Protein AF-A0AAJ1BRS0-F1 (afdb_monomer_lite)

Foldseek 3Di:
DPPDDLDDPVLVVQLVVLVVVLVVCVVVVHDNVVSVVVSVVSNCVSRVD

pLDDT: mean 89.11, std 11.86, range [51.97, 97.38]

Structure (mmCIF, N/CA/C/O backbone):
data_AF-A0AAJ1BRS0-F1
#
_entry.id   AF-A0AAJ1BRS0-F1
#
loop_
_atom_site.group_PDB
_atom_site.id
_atom_site.type_symbol
_atom_site.label_atom_id
_atom_site.label_alt_id
_atom_site.label_comp_id
_atom_site.label_asym_id
_atom_site.label_entity_id
_atom_site.label_seq_id
_atom_site.pdbx_PDB_ins_code
_atom_site.Cartn_x
_atom_site.Cartn_y
_atom_site.Cartn_z
_atom_site.occupancy
_atom_site.B_iso_or_equ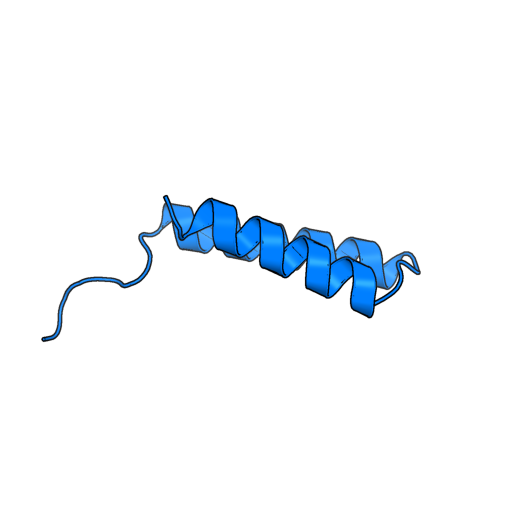iv
_atom_site.auth_seq_id
_atom_site.auth_comp_id
_atom_site.auth_asym_id
_atom_site.auth_atom_id
_atom_site.pdbx_PDB_model_num
ATOM 1 N N . LEU A 1 1 ? -25.064 12.403 11.704 1.00 51.97 1 LEU A N 1
ATOM 2 C CA . LEU A 1 1 ? -23.961 11.844 10.887 1.00 51.97 1 LEU A CA 1
ATOM 3 C C . LEU A 1 1 ? -22.757 12.763 11.056 1.00 51.97 1 LEU A C 1
ATOM 5 O O . LEU A 1 1 ? -22.721 13.782 10.386 1.00 51.97 1 LEU A O 1
ATOM 9 N N . GLY A 1 2 ? -21.862 12.522 12.021 1.00 63.34 2 GLY A N 1
ATOM 10 C CA . GLY A 1 2 ? -20.810 13.520 12.273 1.00 63.34 2 GLY A CA 1
ATOM 11 C C . GLY A 1 2 ? -19.778 13.264 13.372 1.00 63.34 2 GLY A C 1
ATOM 12 O O . GLY A 1 2 ? -19.152 14.227 13.791 1.00 63.34 2 GLY A O 1
ATOM 13 N N . SER A 1 3 ? -19.567 12.035 13.856 1.00 60.56 3 SER A N 1
ATOM 14 C CA . SER A 1 3 ? -18.423 11.785 14.759 1.00 60.56 3 SER A CA 1
ATOM 15 C C . SER A 1 3 ? -17.855 10.362 14.729 1.00 60.56 3 SER A C 1
ATOM 17 O O . SER A 1 3 ? -17.104 9.997 15.629 1.00 60.56 3 SER A O 1
ATOM 19 N N . ALA A 1 4 ? -18.209 9.540 13.738 1.00 61.84 4 ALA A N 1
ATOM 20 C CA . ALA A 1 4 ? -17.563 8.244 13.559 1.00 61.84 4 ALA A CA 1
ATOM 21 C C . ALA A 1 4 ? -16.377 8.444 12.612 1.00 61.84 4 ALA A C 1
ATOM 23 O O . ALA A 1 4 ? -16.568 8.839 11.461 1.00 61.84 4 ALA A O 1
ATOM 24 N N . ALA A 1 5 ? -15.159 8.238 13.108 1.00 67.50 5 ALA A N 1
ATOM 25 C CA . ALA A 1 5 ? -13.985 8.213 12.252 1.00 67.50 5 ALA A CA 1
ATOM 26 C C . ALA A 1 5 ? -14.110 7.008 11.307 1.00 67.50 5 ALA A C 1
ATOM 28 O O . ALA A 1 5 ? -14.291 5.889 11.770 1.00 67.50 5 ALA A O 1
ATOM 29 N N . PHE A 1 6 ? -14.055 7.250 9.992 1.00 76.00 6 PHE A N 1
ATOM 30 C CA . PHE A 1 6 ? -14.095 6.193 8.970 1.00 76.00 6 PHE A CA 1
ATOM 31 C C . PHE A 1 6 ? -12.947 5.185 9.139 1.00 76.00 6 PHE A C 1
ATOM 33 O O . PHE A 1 6 ? -13.122 4.010 8.849 1.00 76.00 6 PHE A O 1
ATOM 40 N N . LEU A 1 7 ? -11.803 5.657 9.646 1.00 83.06 7 LEU A N 1
ATOM 41 C CA . LEU A 1 7 ? -10.657 4.847 10.048 1.00 83.06 7 LEU A CA 1
ATOM 42 C C . LEU A 1 7 ? -10.250 5.224 11.468 1.00 83.06 7 LEU A C 1
ATOM 44 O O . LEU A 1 7 ? -10.145 6.420 11.783 1.00 83.06 7 LEU A O 1
ATOM 48 N N . ASP A 1 8 ? -9.972 4.220 12.291 1.00 88.44 8 ASP A N 1
ATOM 49 C CA . ASP A 1 8 ? -9.280 4.418 13.557 1.00 88.44 8 ASP A CA 1
ATOM 50 C C . ASP A 1 8 ? -7.811 4.839 13.329 1.00 88.44 8 ASP A C 1
ATOM 52 O O . ASP A 1 8 ? -7.306 4.910 12.203 1.00 88.44 8 ASP A O 1
ATOM 56 N N . GLU A 1 9 ? -7.117 5.214 14.400 1.00 89.44 9 GLU A N 1
ATOM 57 C CA . GLU A 1 9 ? -5.730 5.676 14.300 1.00 89.44 9 GLU A CA 1
ATOM 58 C C . GLU A 1 9 ? -4.763 4.570 13.847 1.00 89.44 9 GLU A C 1
ATOM 60 O O . GLU A 1 9 ? -3.847 4.841 13.071 1.00 89.44 9 GLU A O 1
ATOM 65 N N . ALA A 1 10 ? -5.003 3.317 14.242 1.00 90.12 10 ALA A N 1
ATOM 66 C CA . ALA A 1 10 ? -4.174 2.183 13.846 1.00 90.12 10 ALA A CA 1
ATOM 67 C C . ALA A 1 10 ? -4.322 1.872 12.347 1.00 90.12 10 ALA A C 1
ATOM 69 O 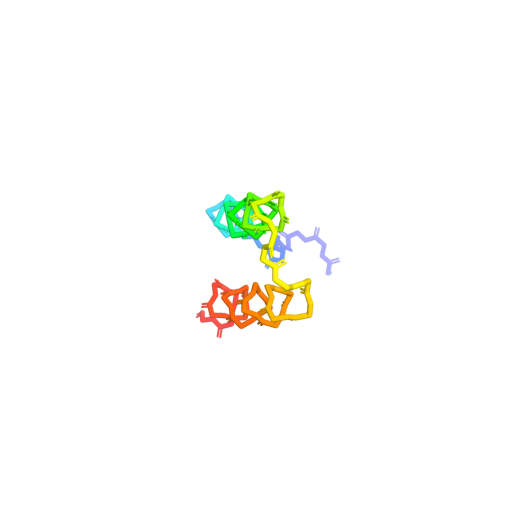O . ALA A 1 10 ? -3.329 1.651 11.656 1.00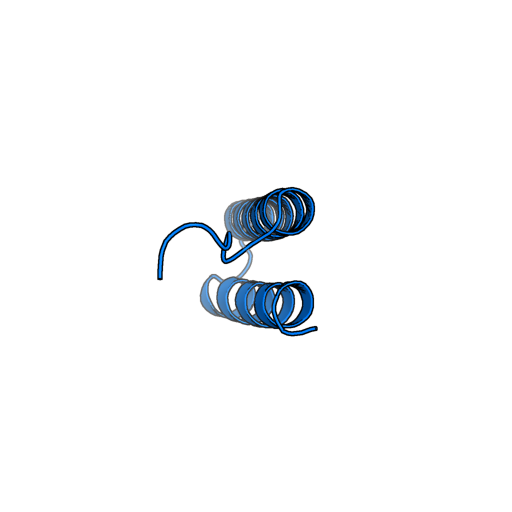 90.12 10 ALA A O 1
ATOM 70 N N . GLN A 1 11 ? -5.541 1.943 11.818 1.00 91.44 11 GLN A N 1
ATOM 71 C CA . GLN A 1 11 ? -5.848 1.784 10.402 1.00 91.44 11 GLN A CA 1
ATOM 72 C C . GLN A 1 11 ? -5.201 2.891 9.564 1.00 91.44 11 GLN A C 1
ATOM 74 O O . GLN A 1 11 ? -4.665 2.612 8.493 1.00 91.44 11 GLN A O 1
ATOM 79 N N . LYS A 1 12 ? -5.171 4.141 10.051 1.00 91.94 12 LYS A N 1
ATOM 80 C CA . LYS A 1 12 ? -4.448 5.235 9.369 1.00 91.94 12 LYS A CA 1
ATOM 81 C C . LYS A 1 12 ? -2.952 4.954 9.267 1.00 91.94 12 LYS A C 1
ATOM 83 O O . LYS A 1 12 ? -2.370 5.156 8.200 1.00 91.94 12 LYS A O 1
ATOM 88 N N . LEU A 1 13 ? -2.338 4.485 10.354 1.00 95.25 13 LEU A N 1
ATOM 89 C CA . LEU A 1 13 ? -0.921 4.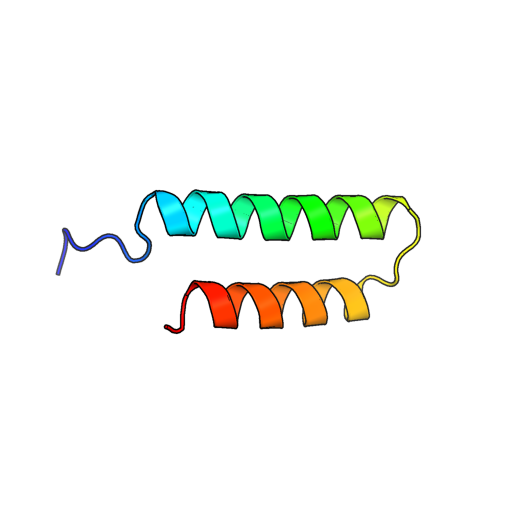120 10.362 1.00 95.25 13 LEU A CA 1
ATOM 90 C C . LEU A 1 13 ? -0.649 2.951 9.407 1.00 95.25 13 LEU A C 1
ATOM 92 O O . LEU A 1 13 ? 0.258 3.045 8.586 1.00 95.25 13 LEU A O 1
ATOM 96 N N . ALA A 1 14 ? -1.488 1.913 9.429 1.00 94.25 14 ALA A N 1
ATOM 97 C CA . ALA A 1 14 ? -1.337 0.745 8.564 1.00 94.25 14 ALA A CA 1
ATOM 98 C C . ALA A 1 14 ? -1.487 1.079 7.068 1.00 94.25 14 ALA A C 1
ATOM 100 O O . ALA A 1 14 ? -0.731 0.576 6.236 1.00 94.25 14 ALA A O 1
ATOM 101 N N . VAL A 1 15 ? -2.434 1.955 6.707 1.00 94.62 15 VAL A N 1
ATOM 102 C CA . VAL A 1 15 ? -2.575 2.444 5.324 1.00 94.62 15 VAL A CA 1
ATOM 103 C C . VAL A 1 15 ? -1.353 3.268 4.916 1.00 94.62 15 VAL A C 1
ATOM 105 O O . VAL A 1 15 ? -0.843 3.092 3.813 1.00 94.62 15 VAL A O 1
ATOM 108 N N . THR A 1 16 ? -0.848 4.125 5.806 1.00 95.38 16 THR A N 1
ATOM 109 C CA . THR A 1 16 ? 0.345 4.947 5.540 1.00 95.38 16 THR A CA 1
ATOM 110 C C . THR A 1 16 ? 1.578 4.079 5.290 1.00 95.38 16 THR A C 1
ATOM 112 O O . THR A 1 16 ? 2.329 4.333 4.351 1.00 95.38 16 THR A O 1
ATOM 115 N N . GLU A 1 17 ? 1.766 3.022 6.078 1.00 96.25 17 GLU A N 1
ATOM 116 C CA . GLU A 1 17 ? 2.848 2.055 5.883 1.00 96.25 17 GLU A CA 1
ATOM 117 C C . GLU A 1 17 ? 2.709 1.312 4.547 1.00 96.25 17 GLU A C 1
ATOM 119 O O . GLU A 1 17 ? 3.669 1.226 3.781 1.00 96.25 17 GLU A O 1
ATOM 124 N N . ALA A 1 18 ? 1.498 0.854 4.209 1.00 96.12 18 ALA A N 1
ATOM 125 C CA . ALA A 1 18 ? 1.235 0.202 2.928 1.00 96.12 18 ALA A CA 1
ATOM 126 C C . ALA A 1 18 ? 1.543 1.116 1.725 1.00 96.12 18 ALA A C 1
ATOM 128 O O . ALA A 1 18 ? 2.076 0.643 0.719 1.00 96.12 18 ALA A O 1
ATOM 129 N N . MET A 1 19 ? 1.245 2.414 1.833 1.00 96.06 19 MET A N 1
ATOM 130 C CA . MET A 1 19 ? 1.589 3.410 0.813 1.00 96.06 19 MET A CA 1
ATOM 131 C C . MET A 1 19 ? 3.103 3.648 0.727 1.00 96.06 19 MET A C 1
ATOM 133 O O . MET A 1 19 ? 3.640 3.704 -0.376 1.00 96.06 19 MET A O 1
ATOM 137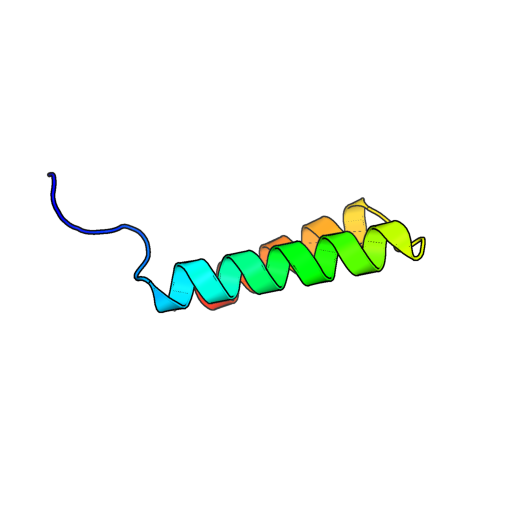 N N . ALA A 1 20 ? 3.801 3.738 1.863 1.00 97.38 20 ALA A N 1
ATOM 138 C CA . ALA A 1 20 ? 5.250 3.938 1.898 1.00 97.38 20 ALA A CA 1
ATOM 139 C C . ALA A 1 20 ? 6.022 2.751 1.297 1.00 97.38 20 ALA A C 1
ATOM 141 O O . ALA A 1 20 ? 6.980 2.943 0.553 1.00 97.38 20 ALA A O 1
ATOM 142 N N . GLU A 1 21 ? 5.589 1.517 1.565 1.00 95.50 21 GLU A N 1
ATOM 143 C CA . GLU A 1 21 ? 6.179 0.329 0.940 1.00 95.50 21 GLU A CA 1
ATOM 144 C C . GLU A 1 21 ? 5.942 0.279 -0.576 1.00 95.50 21 GLU A C 1
ATOM 146 O O . GLU A 1 21 ? 6.813 -0.163 -1.327 1.00 95.50 21 GLU A O 1
ATOM 151 N N . CYS A 1 22 ? 4.761 0.708 -1.029 1.00 96.31 22 CYS A N 1
ATOM 152 C CA . CYS A 1 22 ? 4.435 0.804 -2.449 1.00 96.31 22 CYS A CA 1
ATOM 153 C C . CYS A 1 22 ? 5.354 1.816 -3.152 1.00 96.31 22 CYS A C 1
ATOM 155 O O . CYS A 1 22 ? 5.952 1.485 -4.175 1.00 96.31 22 CYS A O 1
ATOM 157 N N . ASP A 1 23 ? 5.514 3.005 -2.565 1.00 96.56 23 ASP A N 1
ATOM 158 C CA . ASP A 1 23 ? 6.403 4.061 -3.062 1.00 96.56 23 ASP A CA 1
ATOM 159 C C . ASP A 1 23 ? 7.863 3.590 -3.127 1.00 96.56 23 ASP A C 1
ATOM 161 O O . ASP A 1 23 ? 8.511 3.693 -4.169 1.00 96.56 23 ASP A O 1
ATOM 165 N N . PHE A 1 24 ? 8.347 2.944 -2.061 1.00 96.88 24 PHE A N 1
ATOM 166 C CA . PHE A 1 24 ? 9.684 2.354 -2.022 1.00 96.88 24 PHE A CA 1
ATOM 167 C C . PHE A 1 24 ? 9.925 1.389 -3.193 1.00 96.88 24 PHE A C 1
ATOM 169 O O . PHE A 1 24 ? 10.901 1.529 -3.929 1.00 96.88 24 PHE A O 1
ATOM 176 N N . ARG A 1 25 ? 9.002 0.447 -3.428 1.00 94.94 25 ARG A N 1
ATOM 177 C CA . ARG A 1 25 ? 9.133 -0.527 -4.524 1.00 94.94 25 ARG A CA 1
ATOM 178 C C . ARG A 1 25 ? 9.062 0.124 -5.902 1.00 94.94 25 ARG A C 1
ATOM 180 O O . ARG A 1 25 ? 9.714 -0.364 -6.820 1.00 94.94 25 ARG A O 1
ATOM 187 N N . MET A 1 26 ? 8.274 1.187 -6.073 1.00 94.56 26 MET A N 1
ATOM 188 C CA . MET A 1 26 ? 8.215 1.935 -7.335 1.00 94.56 26 MET A CA 1
ATOM 189 C C . MET A 1 26 ? 9.542 2.645 -7.624 1.00 94.56 26 MET A C 1
ATOM 191 O O . MET A 1 26 ? 10.035 2.575 -8.749 1.00 94.56 26 MET A O 1
ATOM 195 N N . VAL A 1 27 ? 10.166 3.252 -6.609 1.00 95.75 27 VAL A N 1
ATOM 196 C CA . VAL A 1 27 ? 11.490 3.888 -6.733 1.00 95.75 27 VAL A CA 1
ATOM 197 C C . VAL A 1 27 ? 12.577 2.874 -7.112 1.00 95.75 27 VAL A C 1
ATOM 199 O O . VAL A 1 27 ? 13.467 3.196 -7.897 1.00 95.75 27 VAL A O 1
ATOM 202 N N . GLU A 1 28 ? 12.486 1.634 -6.628 1.00 95.94 28 GLU A N 1
ATOM 203 C CA . GLU A 1 28 ? 13.399 0.541 -7.004 1.00 95.94 28 GLU A CA 1
ATOM 204 C C . GLU A 1 28 ? 13.168 -0.014 -8.428 1.00 95.94 28 GLU A C 1
ATOM 206 O O . GLU A 1 28 ? 13.877 -0.923 -8.864 1.00 95.94 28 GLU A O 1
ATOM 211 N N . GLY A 1 29 ? 12.204 0.529 -9.181 1.00 92.88 29 GLY A N 1
ATOM 212 C CA . GLY A 1 29 ? 11.868 0.084 -10.537 1.00 92.88 29 GLY A CA 1
ATOM 213 C C . GLY A 1 29 ? 10.770 -0.982 -10.594 1.00 92.88 29 GLY A C 1
ATOM 214 O O . GLY A 1 29 ? 10.601 -1.648 -11.617 1.00 92.88 29 GLY A O 1
ATOM 215 N N . GLY A 1 30 ? 10.013 -1.166 -9.511 1.00 90.56 30 GLY A N 1
ATOM 216 C CA . GLY A 1 30 ? 8.810 -1.989 -9.497 1.00 90.56 30 GLY A CA 1
ATOM 217 C C . GLY A 1 30 ? 7.728 -1.421 -10.418 1.00 90.56 30 GLY A C 1
ATOM 218 O O . GLY A 1 30 ? 7.474 -0.221 -10.435 1.00 90.56 30 GLY A O 1
ATOM 219 N N . GLY A 1 31 ? 7.060 -2.290 -11.182 1.00 94.69 31 GLY A N 1
ATOM 220 C CA . GLY A 1 31 ? 6.033 -1.867 -12.138 1.00 94.69 31 GLY A CA 1
ATOM 221 C C . GLY A 1 31 ? 4.837 -1.187 -11.464 1.00 94.69 31 GLY A C 1
ATOM 222 O O . GLY A 1 31 ? 4.168 -1.804 -10.636 1.00 94.69 31 GLY A O 1
ATOM 223 N N . GLU A 1 32 ? 4.540 0.052 -11.863 1.00 94.19 32 GLU A N 1
ATOM 224 C CA . GLU A 1 32 ? 3.539 0.920 -11.224 1.00 94.19 32 GLU A CA 1
ATOM 225 C C . GLU A 1 32 ? 2.166 0.252 -11.074 1.00 94.19 32 GLU A C 1
ATOM 227 O O . GLU A 1 32 ? 1.634 0.178 -9.970 1.00 94.19 32 GLU A O 1
ATOM 232 N N . ALA A 1 33 ? 1.618 -0.299 -12.163 1.00 95.00 33 ALA A N 1
ATOM 233 C CA . ALA A 1 33 ? 0.297 -0.931 -12.156 1.00 95.00 33 ALA A CA 1
ATOM 234 C C . ALA A 1 33 ? 0.215 -2.100 -11.159 1.00 95.00 33 ALA A C 1
ATOM 236 O O . ALA A 1 33 ? -0.717 -2.178 -10.364 1.00 95.00 33 ALA A O 1
ATOM 237 N N . LEU A 1 34 ? 1.237 -2.961 -11.138 1.00 95.12 34 LEU A N 1
ATOM 238 C CA . LEU A 1 34 ? 1.289 -4.106 -10.229 1.00 95.12 34 LEU A CA 1
ATOM 239 C C . LEU A 1 34 ? 1.398 -3.665 -8.763 1.00 95.12 34 LEU A C 1
ATOM 241 O O . LEU A 1 34 ? 0.777 -4.269 -7.890 1.00 95.12 34 LEU A O 1
ATOM 245 N N . GLN A 1 35 ? 2.182 -2.620 -8.483 1.00 96.19 35 GLN A N 1
ATOM 246 C CA . GLN A 1 35 ? 2.318 -2.089 -7.126 1.00 96.19 35 GLN A CA 1
ATOM 247 C C . GLN A 1 35 ? 1.020 -1.423 -6.650 1.00 96.19 35 GLN A C 1
ATOM 249 O O . GLN A 1 35 ? 0.617 -1.640 -5.509 1.00 96.19 35 GLN A O 1
ATOM 254 N N . LEU A 1 36 ? 0.321 -0.689 -7.523 1.00 96.31 36 LEU A N 1
ATOM 255 C CA . LEU A 1 36 ? -0.983 -0.093 -7.213 1.00 96.31 36 LEU A CA 1
ATOM 256 C C . LEU A 1 36 ? -2.058 -1.157 -6.954 1.00 96.31 36 LEU A C 1
ATOM 258 O O . LEU A 1 36 ? -2.823 -1.023 -5.996 1.00 96.31 36 LEU A O 1
ATOM 262 N N . ASP A 1 37 ? -2.090 -2.231 -7.746 1.00 96.75 37 ASP A N 1
ATOM 263 C CA . ASP A 1 37 ? -3.013 -3.353 -7.537 1.00 96.75 37 ASP A CA 1
ATOM 264 C C . ASP A 1 37 ? -2.738 -4.049 -6.194 1.00 96.75 37 ASP A C 1
ATOM 266 O O . ASP A 1 37 ? -3.652 -4.282 -5.397 1.00 96.75 37 ASP A O 1
ATOM 270 N N . ALA A 1 38 ? -1.462 -4.321 -5.897 1.00 96.00 38 ALA A N 1
ATOM 271 C CA . ALA A 1 38 ? -1.042 -4.936 -4.641 1.00 96.00 38 ALA A CA 1
ATOM 272 C C . ALA A 1 38 ? -1.342 -4.046 -3.422 1.00 96.00 38 ALA A C 1
ATOM 274 O O . ALA A 1 38 ? -1.837 -4.533 -2.401 1.00 96.00 38 ALA A O 1
ATOM 275 N N . MET A 1 39 ? -1.082 -2.740 -3.527 1.00 96.31 39 MET A N 1
ATOM 276 C CA . MET A 1 39 ? -1.414 -1.757 -2.496 1.00 96.31 39 MET A CA 1
ATOM 277 C C . MET A 1 39 ? -2.924 -1.716 -2.254 1.00 96.31 39 MET A C 1
ATOM 279 O O . MET A 1 39 ? -3.358 -1.765 -1.105 1.00 96.31 39 MET A O 1
ATOM 283 N N . THR A 1 40 ? -3.727 -1.692 -3.319 1.00 94.88 40 THR A N 1
ATOM 284 C CA . THR A 1 40 ? -5.192 -1.678 -3.221 1.00 94.88 40 THR A CA 1
ATOM 285 C C . THR A 1 40 ? -5.708 -2.924 -2.505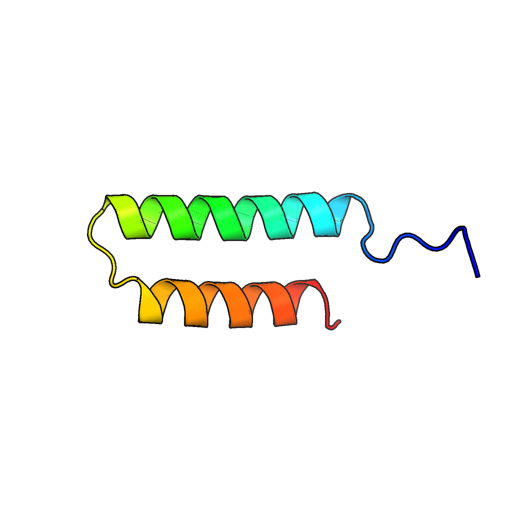 1.00 94.88 40 THR A C 1
ATOM 287 O O . THR A 1 40 ? -6.467 -2.806 -1.544 1.00 94.88 40 THR A O 1
ATOM 290 N N . ALA A 1 41 ? -5.241 -4.115 -2.891 1.00 96.19 41 ALA A N 1
ATOM 291 C CA . ALA A 1 41 ? -5.617 -5.367 -2.234 1.00 96.19 41 ALA A CA 1
ATOM 292 C C . ALA A 1 41 ? -5.256 -5.376 -0.735 1.00 96.19 41 ALA A C 1
ATOM 294 O O . ALA A 1 41 ? -6.046 -5.825 0.105 1.00 96.19 41 ALA A O 1
ATOM 295 N N . ARG A 1 42 ? -4.082 -4.836 -0.381 1.00 94.69 42 ARG A N 1
ATOM 296 C CA . ARG A 1 42 ? -3.642 -4.706 1.014 1.00 94.69 42 ARG A CA 1
ATOM 297 C C . ARG A 1 42 ? -4.515 -3.729 1.796 1.00 94.69 42 ARG A C 1
ATOM 299 O O . ARG A 1 42 ? -4.964 -4.076 2.881 1.00 94.69 42 ARG A O 1
ATOM 306 N N . ILE A 1 43 ? -4.810 -2.554 1.245 1.00 94.12 43 ILE A N 1
ATOM 307 C CA . ILE A 1 43 ? -5.687 -1.560 1.881 1.00 94.12 43 ILE A CA 1
ATOM 308 C C . ILE A 1 43 ? -7.099 -2.130 2.080 1.00 94.12 43 ILE A C 1
ATOM 310 O O . ILE A 1 43 ? -7.662 -1.989 3.164 1.00 94.12 43 ILE A O 1
ATOM 314 N N . CYS A 1 44 ? -7.652 -2.845 1.094 1.00 93.44 44 CYS A N 1
ATOM 315 C CA . CYS A 1 44 ? -8.938 -3.532 1.242 1.00 93.44 44 CYS A CA 1
ATOM 316 C C . CYS A 1 44 ? -8.921 -4.560 2.379 1.00 93.44 44 CYS A C 1
ATOM 318 O O . CYS A 1 44 ? -9.903 -4.671 3.104 1.00 93.44 44 CYS A O 1
ATOM 320 N N . SER A 1 45 ? -7.809 -5.271 2.571 1.00 91.50 45 SER A N 1
ATOM 321 C CA . SER A 1 45 ? -7.657 -6.227 3.676 1.00 91.50 45 SER A CA 1
ATOM 322 C C . SER A 1 45 ? -7.505 -5.540 5.041 1.00 91.50 45 SER A C 1
ATOM 324 O O . SER A 1 45 ? -7.918 -6.099 6.051 1.00 91.50 45 SER A O 1
ATOM 326 N N . LEU A 1 46 ? -6.925 -4.336 5.079 1.00 89.81 46 LEU A N 1
ATOM 327 C CA . LEU A 1 46 ? -6.734 -3.542 6.300 1.00 89.81 46 LEU A CA 1
ATOM 328 C C . LEU A 1 46 ? -8.011 -2.816 6.760 1.00 89.81 46 LEU A C 1
ATOM 330 O O . LEU A 1 46 ? -8.180 -2.593 7.956 1.00 89.81 46 LEU A O 1
ATOM 334 N N . ILE A 1 47 ? -8.879 -2.417 5.823 1.00 86.69 47 ILE A N 1
ATOM 335 C CA . ILE A 1 47 ? -10.095 -1.627 6.102 1.00 86.69 47 ILE A CA 1
ATOM 336 C C . ILE A 1 47 ? -11.369 -2.488 6.065 1.00 86.69 47 ILE A C 1
ATOM 338 O O . ILE A 1 47 ? -12.349 -2.169 6.728 1.00 86.69 47 ILE A O 1
ATOM 342 N N . GLY A 1 48 ? -11.392 -3.551 5.259 1.00 79.44 48 GLY A N 1
ATOM 343 C CA . GLY A 1 48 ? -12.586 -4.359 4.991 1.00 79.44 48 GLY A CA 1
ATOM 344 C C . GLY A 1 48 ? -12.899 -5.454 6.016 1.00 79.44 48 GLY A C 1
ATOM 345 O O . GLY A 1 48 ? -13.770 -6.276 5.738 1.00 79.44 48 GLY A O 1
ATOM 346 N N . ASN A 1 49 ? -12.198 -5.486 7.152 1.00 54.16 49 ASN A N 1
ATOM 347 C CA . ASN A 1 49 ? -12.393 -6.431 8.257 1.00 54.16 49 ASN A CA 1
ATOM 348 C C . ASN A 1 49 ? -12.756 -5.669 9.536 1.00 54.16 49 ASN A C 1
ATOM 350 O O . ASN A 1 49 ? -13.524 -6.222 10.351 1.00 54.16 49 ASN A O 1
#

Sequence (49 aa):
LGSAAFLDEAQKLAVTEAMAECDFRMVEGGGEALQLDAMTARICSLIGN

Secondary structure (DSSP, 8-state):
-----SS-HHHHHHHHHHHHHHHHHHHTT--HHHHHHHHHHHHHHHH--

Radius of gyration: 12.78 Å; chains: 1; bounding box: 37×20×27 Å